Protein AF-A0A7V9DNT9-F1 (afdb_monomer_lite)

pLDDT: mean 82.3, std 12.72, range [33.59, 97.69]

Structure (mmCIF, N/CA/C/O backbone):
data_AF-A0A7V9DNT9-F1
#
_entry.id   AF-A0A7V9DNT9-F1
#
loop_
_atom_site.group_PDB
_atom_site.id
_atom_site.type_symbol
_atom_site.label_atom_id
_atom_site.label_alt_id
_atom_site.label_comp_id
_atom_site.label_asym_id
_atom_site.label_entity_id
_atom_site.label_seq_id
_atom_site.pdbx_PDB_ins_code
_atom_site.Cartn_x
_atom_site.Cartn_y
_atom_site.Cartn_z
_atom_site.occupancy
_atom_site.B_iso_or_equiv
_atom_site.auth_seq_id
_atom_site.auth_comp_id
_atom_site.auth_asym_id
_atom_site.auth_atom_id
_atom_site.pdbx_PDB_model_num
ATOM 1 N N . MET A 1 1 ? 8.480 3.530 -45.972 1.00 33.59 1 MET A N 1
ATOM 2 C CA . MET A 1 1 ? 7.916 2.208 -45.626 1.00 33.59 1 MET A CA 1
ATOM 3 C C . MET A 1 1 ? 8.170 1.970 -44.149 1.00 33.59 1 MET A C 1
ATOM 5 O O . MET A 1 1 ? 9.313 1.744 -43.782 1.00 33.59 1 MET A O 1
ATOM 9 N N . SER A 1 2 ? 7.152 2.124 -43.300 1.00 41.56 2 SER A N 1
ATOM 10 C CA . SER A 1 2 ? 7.252 1.740 -41.888 1.00 41.56 2 SER A CA 1
ATOM 11 C C . SER A 1 2 ? 7.076 0.226 -41.840 1.00 41.56 2 SER A C 1
ATOM 13 O O . SER A 1 2 ? 5.991 -0.274 -42.125 1.00 41.56 2 SER A O 1
ATOM 15 N N . ALA A 1 3 ? 8.168 -0.504 -41.621 1.00 45.34 3 ALA A N 1
ATOM 16 C CA . ALA A 1 3 ? 8.095 -1.937 -41.400 1.00 45.34 3 ALA A CA 1
ATOM 17 C C . ALA A 1 3 ? 7.430 -2.146 -40.038 1.00 45.34 3 ALA A C 1
ATOM 19 O O . ALA A 1 3 ? 7.999 -1.797 -39.004 1.00 45.34 3 ALA A O 1
ATOM 20 N N . THR A 1 4 ? 6.203 -2.657 -40.041 1.00 50.69 4 THR A N 1
ATOM 21 C CA . THR A 1 4 ? 5.556 -3.147 -38.828 1.00 50.69 4 THR A CA 1
ATOM 22 C C . THR A 1 4 ? 6.352 -4.372 -38.391 1.00 50.69 4 THR A C 1
ATOM 24 O O . THR A 1 4 ? 6.215 -5.442 -38.976 1.00 50.69 4 THR A O 1
ATOM 27 N N . LEU A 1 5 ? 7.282 -4.188 -37.452 1.00 55.72 5 LEU A N 1
ATOM 28 C CA . LEU A 1 5 ? 7.975 -5.296 -36.801 1.00 55.72 5 LEU A CA 1
ATOM 29 C C . LEU A 1 5 ? 6.905 -6.184 -36.166 1.00 55.72 5 LEU A C 1
ATOM 31 O O . LEU A 1 5 ? 6.130 -5.711 -35.333 1.00 55.72 5 LEU A O 1
ATOM 35 N N . ASP A 1 6 ? 6.845 -7.439 -36.604 1.00 59.66 6 ASP A N 1
ATOM 36 C CA . ASP A 1 6 ? 5.925 -8.444 -36.081 1.00 59.66 6 ASP A CA 1
ATOM 37 C C . ASP A 1 6 ? 6.441 -8.861 -34.698 1.00 59.66 6 ASP A C 1
ATOM 39 O O . ASP A 1 6 ? 7.239 -9.784 -34.530 1.00 59.66 6 ASP A O 1
ATOM 43 N N . LEU A 1 7 ? 6.115 -8.034 -33.707 1.00 61.03 7 LEU A N 1
ATOM 44 C CA . LEU A 1 7 ? 6.568 -8.203 -32.338 1.00 61.03 7 LEU A CA 1
ATOM 45 C C . LEU A 1 7 ? 5.920 -9.458 -31.738 1.00 61.03 7 LEU A C 1
ATOM 47 O O . LEU A 1 7 ? 4.731 -9.704 -31.968 1.00 61.03 7 LEU A O 1
ATOM 51 N N . PRO A 1 8 ? 6.641 -10.213 -30.888 1.00 77.62 8 PRO A N 1
ATOM 52 C CA . PRO A 1 8 ? 6.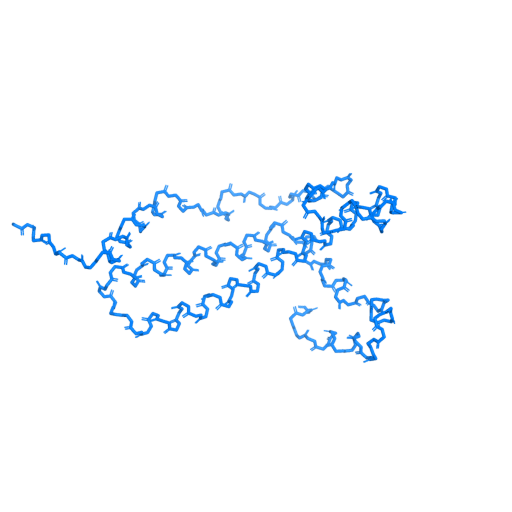016 -11.215 -30.036 1.00 77.62 8 PRO A CA 1
ATOM 53 C C . PRO A 1 8 ? 4.798 -10.622 -29.317 1.00 77.62 8 PRO A C 1
ATOM 55 O O . PRO A 1 8 ? 4.798 -9.451 -28.930 1.00 77.62 8 PRO A O 1
ATOM 58 N N . ARG A 1 9 ? 3.751 -11.430 -29.115 1.00 80.69 9 ARG A N 1
ATOM 59 C CA . ARG A 1 9 ? 2.467 -10.985 -28.537 1.00 80.69 9 ARG A CA 1
ATOM 60 C C . ARG A 1 9 ? 2.636 -10.174 -27.243 1.00 80.69 9 ARG A C 1
ATOM 62 O O . ARG A 1 9 ? 1.880 -9.232 -27.014 1.00 80.69 9 ARG A O 1
ATOM 69 N N . THR A 1 10 ? 3.622 -10.525 -26.422 1.00 81.50 10 THR A N 1
ATOM 70 C CA . THR A 1 10 ? 3.992 -9.814 -25.192 1.00 81.50 10 THR A CA 1
ATOM 71 C C . THR A 1 10 ? 4.536 -8.413 -25.471 1.00 81.50 10 THR A C 1
ATOM 73 O O . THR A 1 10 ? 4.004 -7.451 -24.933 1.00 81.50 10 THR A O 1
ATOM 76 N N . ALA A 1 11 ? 5.488 -8.257 -26.390 1.00 81.25 11 ALA A N 1
ATOM 77 C CA . ALA A 1 11 ? 6.037 -6.955 -26.774 1.00 81.25 11 ALA A CA 1
ATOM 78 C C . ALA A 1 11 ? 4.995 -6.037 -27.452 1.00 81.25 11 ALA A C 1
ATOM 80 O O . ALA A 1 11 ? 4.948 -4.828 -27.190 1.00 81.25 11 ALA A O 1
ATOM 81 N N . ALA A 1 12 ? 4.097 -6.597 -28.270 1.00 83.50 12 ALA A N 1
ATOM 82 C CA . ALA A 1 12 ? 2.970 -5.844 -28.828 1.00 83.50 12 ALA A CA 1
ATOM 83 C C . ALA A 1 12 ? 2.021 -5.345 -27.723 1.00 83.50 12 ALA A C 1
ATOM 85 O O . ALA A 1 12 ? 1.583 -4.191 -27.747 1.00 83.50 12 ALA A O 1
ATOM 86 N N . ARG A 1 13 ? 1.742 -6.189 -26.719 1.00 89.19 13 ARG A N 1
ATOM 87 C CA . ARG A 1 13 ? 0.933 -5.822 -25.552 1.00 89.19 13 ARG A CA 1
ATOM 88 C C . ARG A 1 13 ? 1.619 -4.756 -24.694 1.00 89.19 13 ARG A C 1
ATOM 90 O O . ARG A 1 13 ? 0.969 -3.772 -24.365 1.00 89.19 13 ARG A O 1
ATOM 97 N N . SER A 1 14 ? 2.913 -4.883 -24.409 1.00 90.00 14 SER A N 1
ATOM 98 C CA . SER A 1 14 ? 3.684 -3.877 -23.664 1.00 90.00 14 SER A CA 1
ATOM 99 C C . SER A 1 14 ? 3.672 -2.516 -24.351 1.00 90.00 14 SER A C 1
ATOM 101 O O . SER A 1 14 ? 3.466 -1.499 -23.700 1.00 90.00 14 SER A O 1
ATOM 103 N N . THR A 1 15 ? 3.769 -2.481 -25.683 1.00 86.44 15 THR A N 1
ATOM 104 C CA . THR A 1 15 ? 3.622 -1.228 -26.446 1.00 86.44 15 THR A CA 1
ATOM 105 C C . THR A 1 15 ? 2.254 -0.569 -26.230 1.00 86.44 15 THR A C 1
ATOM 107 O O . THR A 1 15 ? 2.157 0.656 -26.150 1.00 86.44 15 THR A O 1
ATOM 110 N N . GLN A 1 16 ? 1.179 -1.361 -26.157 1.00 89.12 16 GLN A N 1
ATOM 111 C CA . GLN A 1 16 ? -0.167 -0.844 -25.886 1.00 89.12 16 GLN A CA 1
ATOM 112 C C . GLN A 1 16 ? -0.300 -0.334 -24.451 1.00 89.12 16 GLN A C 1
ATOM 114 O O . GLN A 1 16 ? -0.928 0.702 -24.249 1.00 89.12 16 GLN A O 1
ATOM 119 N N . LEU A 1 17 ? 0.290 -1.046 -23.489 1.00 89.62 17 LEU A N 1
ATOM 120 C CA . LEU A 1 17 ? 0.232 -0.692 -22.075 1.00 89.62 17 LEU A CA 1
ATOM 121 C C . LEU A 1 17 ? 1.023 0.584 -21.780 1.00 89.62 17 LEU A C 1
ATOM 123 O O . LEU A 1 17 ? 0.466 1.474 -21.161 1.00 89.62 17 LEU A O 1
ATOM 127 N N . VAL A 1 18 ? 2.217 0.770 -22.354 1.00 89.88 18 VAL A N 1
ATOM 128 C CA . VAL A 1 18 ? 2.959 2.045 -22.247 1.00 89.88 18 VAL A CA 1
ATOM 129 C C . VAL A 1 18 ? 2.110 3.225 -22.723 1.00 89.88 18 VAL A C 1
ATOM 131 O O . VAL A 1 18 ? 1.996 4.229 -22.031 1.00 89.88 18 VAL A O 1
ATOM 134 N N . LYS A 1 19 ? 1.450 3.092 -23.881 1.00 87.69 19 LYS A N 1
ATOM 135 C CA . LYS A 1 19 ? 0.543 4.134 -24.391 1.00 87.69 19 LYS A CA 1
ATOM 136 C C . LYS A 1 19 ? -0.693 4.335 -23.517 1.00 87.69 19 LYS A C 1
ATOM 138 O O . LYS A 1 19 ? -1.376 5.344 -23.674 1.00 87.69 19 LYS A O 1
ATOM 143 N N . ALA A 1 20 ? -1.099 3.331 -22.746 1.00 87.06 20 ALA A N 1
ATOM 144 C CA . ALA A 1 20 ? -2.204 3.457 -21.807 1.00 87.06 20 ALA A CA 1
ATOM 145 C C . ALA A 1 20 ? -1.733 4.225 -20.569 1.00 87.06 20 ALA A C 1
ATOM 147 O O . ALA A 1 20 ? -2.328 5.256 -20.283 1.00 87.06 20 ALA A O 1
ATOM 148 N N . SER A 1 21 ? -0.614 3.819 -19.960 1.00 84.06 21 SER A N 1
ATOM 149 C CA . SER A 1 21 ? -0.004 4.503 -18.816 1.00 84.06 21 SER A CA 1
ATOM 150 C C . SER A 1 21 ? 0.287 5.974 -19.123 1.00 84.06 21 SER A C 1
ATOM 152 O O . SER A 1 21 ? -0.148 6.842 -18.389 1.00 84.06 21 SER A O 1
ATOM 154 N N . GLU A 1 22 ? 0.851 6.312 -20.290 1.00 84.81 22 GLU A N 1
ATOM 155 C CA . GLU A 1 22 ? 1.070 7.721 -20.689 1.00 84.81 22 GLU A CA 1
ATOM 156 C C . GLU A 1 22 ? -0.206 8.592 -20.695 1.00 84.81 22 GLU A C 1
ATOM 158 O O . GLU A 1 22 ? -0.111 9.815 -20.645 1.00 84.81 22 GLU A O 1
ATOM 163 N N . ARG A 1 23 ? -1.399 7.990 -20.798 1.00 82.94 23 ARG A N 1
ATOM 164 C CA . ARG A 1 23 ? -2.687 8.703 -20.781 1.00 82.94 23 ARG A CA 1
ATOM 165 C C . ARG A 1 23 ? -3.361 8.722 -19.411 1.00 82.94 23 ARG A C 1
ATOM 167 O O . ARG A 1 23 ? -4.307 9.487 -19.251 1.00 82.94 23 ARG A O 1
ATOM 174 N N . SER A 1 24 ? -2.954 7.851 -18.492 1.00 77.62 24 SER A N 1
ATOM 175 C CA . SER A 1 24 ? -3.661 7.594 -17.232 1.00 77.62 24 SER A CA 1
ATOM 176 C C . SER A 1 24 ? -2.759 7.557 -16.001 1.00 77.62 24 SER A C 1
ATOM 178 O O . SER A 1 24 ? -3.256 7.290 -14.913 1.00 77.62 24 SER A O 1
ATOM 180 N N . THR A 1 25 ? -1.451 7.761 -16.149 1.00 77.12 25 THR A N 1
ATOM 181 C CA . THR A 1 25 ? -0.548 7.952 -15.016 1.00 77.12 25 THR A CA 1
ATOM 182 C C . THR A 1 25 ? -0.862 9.312 -14.412 1.00 77.12 25 THR A C 1
ATOM 184 O O . THR A 1 25 ? -0.710 10.339 -15.072 1.00 77.12 25 THR A O 1
ATOM 187 N N . HIS A 1 26 ? -1.305 9.278 -13.164 1.00 79.56 26 HIS A N 1
ATOM 188 C CA . HIS A 1 26 ? -1.547 10.446 -12.337 1.00 79.56 26 HIS A CA 1
ATOM 189 C C . HIS A 1 26 ? -0.382 10.617 -11.372 1.00 79.56 26 HIS A C 1
ATOM 191 O O . HIS A 1 26 ? 0.166 9.621 -10.887 1.00 79.56 26 HIS A O 1
ATOM 197 N N . ASP A 1 27 ? 0.010 11.863 -11.123 1.00 81.62 27 ASP A N 1
ATOM 198 C CA . ASP A 1 27 ? 1.006 12.163 -10.104 1.00 81.62 27 ASP A CA 1
ATOM 199 C C . ASP A 1 27 ? 0.289 12.590 -8.814 1.00 81.62 27 ASP A C 1
ATOM 201 O O . ASP A 1 27 ? -0.180 13.727 -8.706 1.00 81.62 27 ASP A O 1
ATOM 205 N N . PRO A 1 28 ? 0.187 11.697 -7.816 1.00 79.12 28 PRO A N 1
ATOM 206 C CA . PRO A 1 28 ? -0.526 11.993 -6.583 1.00 79.12 28 PRO A CA 1
ATOM 207 C C . PRO A 1 28 ? 0.119 13.135 -5.792 1.00 79.12 28 PRO A C 1
ATOM 209 O O . PRO A 1 28 ? -0.556 13.723 -4.958 1.00 79.12 28 PRO A O 1
ATOM 212 N N . PHE A 1 29 ? 1.384 13.486 -6.036 1.00 78.62 29 PHE A N 1
ATOM 213 C CA . PHE A 1 29 ? 2.044 14.598 -5.347 1.00 78.62 29 PHE A CA 1
ATOM 214 C C . PHE A 1 29 ? 1.757 15.962 -5.965 1.00 78.62 29 PHE A C 1
ATOM 216 O O . PHE A 1 29 ? 1.930 16.979 -5.299 1.00 78.62 29 PHE A O 1
ATOM 223 N N . GLU A 1 30 ? 1.361 15.996 -7.236 1.00 83.69 30 GLU A N 1
ATOM 224 C CA . GLU A 1 30 ? 0.933 17.229 -7.900 1.00 83.69 30 GLU A CA 1
ATOM 225 C C . GLU A 1 30 ? -0.586 17.413 -7.805 1.00 83.69 30 GLU A C 1
ATOM 227 O O . GLU A 1 30 ? -1.075 18.540 -7.730 1.00 83.69 30 GLU A O 1
ATOM 232 N N . GLU A 1 31 ? -1.337 16.310 -7.827 1.00 85.00 31 GLU A N 1
ATOM 233 C CA . GLU A 1 31 ? -2.795 16.327 -7.973 1.00 85.00 31 GLU A CA 1
ATOM 234 C C . GLU A 1 31 ? -3.558 16.344 -6.642 1.00 85.00 31 GLU A C 1
ATOM 236 O O . GLU A 1 31 ? -4.730 16.730 -6.622 1.00 85.00 31 GLU A O 1
ATOM 241 N N . ILE A 1 32 ? -2.925 15.936 -5.538 1.00 81.56 32 ILE A N 1
ATOM 242 C CA . ILE A 1 32 ? -3.553 15.863 -4.216 1.00 81.56 32 ILE A CA 1
ATOM 243 C C . ILE A 1 32 ? -2.815 16.794 -3.254 1.00 81.56 32 ILE A C 1
ATOM 245 O O . ILE A 1 32 ? -1.598 16.720 -3.099 1.00 81.56 32 ILE A O 1
ATOM 249 N N . ASP A 1 33 ? -3.577 17.660 -2.587 1.00 82.56 33 ASP A N 1
ATOM 250 C CA . ASP A 1 33 ? -3.080 18.459 -1.471 1.00 82.56 33 ASP A CA 1
ATOM 251 C C . ASP A 1 33 ? -3.060 17.594 -0.208 1.00 82.56 33 ASP A C 1
ATOM 253 O O . ASP A 1 33 ? -4.091 17.378 0.434 1.00 82.56 33 ASP A O 1
ATOM 257 N N . TRP A 1 34 ? -1.891 17.032 0.092 1.00 76.62 34 TRP A N 1
ATOM 258 C CA . TRP A 1 34 ? -1.677 16.191 1.269 1.00 76.62 34 TRP A CA 1
ATOM 259 C C . TRP A 1 34 ? -1.544 17.005 2.561 1.00 76.62 34 TRP A C 1
ATOM 261 O O . TRP A 1 34 ? -1.747 16.466 3.654 1.00 76.62 34 TRP A O 1
ATOM 271 N N . ASP A 1 35 ? -1.225 18.299 2.462 1.00 73.12 35 ASP A N 1
ATOM 272 C CA . ASP A 1 35 ? -0.971 19.138 3.624 1.00 73.12 35 ASP A CA 1
ATOM 273 C C . ASP A 1 35 ? -2.278 19.433 4.373 1.00 73.12 35 ASP A C 1
ATOM 275 O O . ASP A 1 35 ? -3.188 20.110 3.900 1.00 73.12 35 ASP A O 1
ATOM 279 N N . GLY A 1 36 ? -2.361 18.948 5.612 1.00 67.12 36 GLY A N 1
ATOM 280 C CA . GLY A 1 36 ? -3.473 19.270 6.503 1.00 67.12 36 GLY A CA 1
ATOM 281 C C . GLY A 1 36 ? -4.769 18.505 6.233 1.00 67.12 36 GLY A C 1
ATOM 282 O O . GLY A 1 36 ? -5.798 18.919 6.767 1.00 67.12 36 GLY A O 1
ATOM 283 N N . LEU A 1 37 ? -4.740 17.394 5.482 1.00 72.69 37 LEU A N 1
ATOM 284 C CA . LEU A 1 37 ? -5.866 16.454 5.417 1.00 72.69 37 LEU A CA 1
ATOM 285 C C . LEU A 1 37 ? -6.139 15.881 6.823 1.00 72.69 37 LEU A C 1
ATOM 287 O O . LEU A 1 37 ? -5.312 15.130 7.350 1.00 72.69 37 LEU A O 1
ATOM 291 N N . PRO A 1 38 ? -7.263 16.239 7.475 1.00 71.69 38 PRO A N 1
ATOM 292 C CA . PRO A 1 38 ? -7.543 15.764 8.819 1.00 71.69 38 PRO A CA 1
ATOM 293 C C . PRO A 1 38 ? -7.951 14.291 8.768 1.00 71.69 38 PRO A C 1
ATOM 295 O O . PRO A 1 38 ? -8.819 13.902 7.987 1.00 71.69 38 PRO A O 1
ATOM 298 N N . VAL A 1 39 ? -7.353 13.479 9.635 1.00 73.81 39 VAL A N 1
ATOM 299 C CA . VAL A 1 39 ? -7.828 12.116 9.881 1.00 73.81 39 VAL A CA 1
ATOM 300 C C . VAL A 1 39 ? -9.015 12.196 10.840 1.00 73.81 39 VAL A C 1
ATOM 302 O O . VAL A 1 39 ? -8.887 12.729 11.943 1.00 73.81 39 VAL A O 1
ATOM 305 N N . ASP A 1 40 ? -10.177 11.713 10.400 1.00 81.00 40 ASP A N 1
ATOM 306 C CA . ASP A 1 40 ? -11.387 11.651 11.220 1.00 81.00 40 ASP A CA 1
ATOM 307 C C . ASP A 1 40 ? -11.427 10.352 12.032 1.00 81.00 40 ASP A C 1
ATOM 309 O O . ASP A 1 40 ? -11.913 9.324 11.568 1.00 81.00 40 ASP A O 1
ATOM 313 N N . ASP A 1 41 ? -10.951 10.428 13.274 1.00 79.06 41 ASP A N 1
ATOM 314 C CA . ASP A 1 41 ? -10.948 9.308 14.225 1.00 79.06 41 ASP A CA 1
ATOM 315 C C . ASP A 1 41 ? -12.333 8.981 14.809 1.00 79.06 41 ASP A C 1
ATOM 317 O O . ASP A 1 41 ? -12.456 8.132 15.693 1.00 79.06 41 ASP A O 1
ATOM 321 N N . SER A 1 42 ? -13.390 9.662 14.357 1.00 87.19 42 SER A N 1
ATOM 322 C CA . SER A 1 42 ? -14.768 9.333 14.730 1.00 87.19 42 SER A CA 1
ATOM 323 C C . SER A 1 42 ? -15.459 8.397 13.736 1.00 87.19 42 SER A C 1
ATOM 325 O O . SER A 1 42 ? -16.579 7.955 13.997 1.00 87.19 42 SER A O 1
ATOM 327 N N . ALA A 1 43 ? -14.799 8.067 12.622 1.00 90.44 43 ALA A N 1
ATOM 328 C CA . ALA A 1 43 ? -15.341 7.238 11.555 1.00 90.44 43 ALA A CA 1
ATOM 329 C C . ALA A 1 43 ? -14.490 5.987 11.302 1.00 90.44 43 ALA A C 1
ATOM 331 O O . ALA A 1 43 ? -13.303 5.925 11.604 1.00 90.44 43 ALA A O 1
ATOM 332 N N . PHE A 1 44 ? -15.105 4.968 10.703 1.00 92.50 44 PHE A N 1
ATOM 333 C CA . PHE A 1 44 ? -14.387 3.781 10.250 1.00 92.50 44 PHE A CA 1
ATOM 334 C C . PHE A 1 44 ? -13.402 4.115 9.119 1.00 92.50 44 PHE A C 1
ATOM 336 O O . PHE A 1 44 ? -13.776 4.750 8.134 1.00 92.50 44 PHE A O 1
ATOM 343 N N . HIS A 1 45 ? -12.164 3.625 9.230 1.00 88.00 45 HIS A N 1
ATOM 344 C CA . HIS A 1 45 ? -11.093 3.876 8.249 1.00 88.00 45 HIS A CA 1
ATOM 345 C C . HIS A 1 45 ? -11.135 2.913 7.050 1.00 88.00 45 HIS A C 1
ATOM 347 O O . HIS A 1 45 ? -10.571 3.196 5.994 1.00 88.00 45 HIS A O 1
ATOM 353 N N . LEU A 1 46 ? -11.860 1.805 7.197 1.00 90.62 46 LEU A N 1
ATOM 354 C CA . LEU A 1 46 ? -12.279 0.899 6.133 1.00 90.62 46 LEU A CA 1
ATOM 355 C C . LEU A 1 46 ? -13.738 0.500 6.376 1.00 90.62 46 LEU A C 1
ATOM 357 O O . LEU A 1 46 ? -14.155 0.436 7.535 1.00 90.62 46 LEU A O 1
ATOM 361 N N . PRO A 1 47 ? -14.514 0.188 5.320 1.00 95.19 47 PRO A N 1
ATOM 362 C CA . PRO A 1 47 ? -15.830 -0.421 5.478 1.00 95.19 47 PRO A CA 1
ATOM 363 C C . PRO A 1 47 ? -15.762 -1.608 6.452 1.00 95.19 47 PRO A C 1
ATOM 365 O O . PRO A 1 47 ? -14.904 -2.475 6.254 1.00 95.19 47 PRO A O 1
ATOM 368 N N . PRO A 1 48 ? -16.627 -1.674 7.482 1.00 96.00 48 PRO A N 1
ATOM 369 C CA . PRO A 1 48 ? -16.567 -2.722 8.496 1.00 96.00 48 PRO A CA 1
ATOM 370 C C . PRO A 1 48 ? -16.530 -4.134 7.915 1.00 96.00 48 PRO A C 1
ATOM 372 O O . PRO A 1 48 ? -15.776 -4.969 8.390 1.00 96.00 48 PRO A O 1
ATOM 375 N N . GLU A 1 49 ? -17.265 -4.388 6.834 1.00 96.69 49 GLU A N 1
ATOM 376 C CA . GLU A 1 49 ? -17.344 -5.693 6.171 1.00 96.69 49 GLU A CA 1
ATOM 377 C C . GLU A 1 49 ? -16.018 -6.149 5.533 1.00 96.69 49 GLU A C 1
ATOM 379 O O . GLU A 1 49 ? -15.895 -7.310 5.145 1.00 96.69 49 GLU A O 1
ATOM 384 N N . LEU A 1 50 ? -15.039 -5.247 5.394 1.00 95.38 50 LEU A N 1
ATOM 385 C CA . LEU A 1 50 ? -13.691 -5.545 4.901 1.00 95.38 50 LEU A CA 1
ATOM 386 C C . LEU A 1 50 ? -12.683 -5.792 6.029 1.00 95.38 50 LEU A C 1
ATOM 388 O O . LEU A 1 50 ? -11.542 -6.152 5.744 1.00 95.38 50 LEU A O 1
ATOM 392 N N . LEU A 1 51 ? -13.085 -5.597 7.285 1.00 95.19 51 LEU A N 1
ATOM 393 C CA . LEU A 1 51 ? -12.237 -5.814 8.449 1.00 95.19 51 LEU A CA 1
ATOM 394 C C . LEU A 1 51 ? -12.259 -7.288 8.865 1.00 95.19 51 LEU A C 1
ATOM 396 O O . LEU A 1 51 ? -13.321 -7.907 8.944 1.00 95.19 51 LEU A O 1
ATOM 400 N N . SER A 1 52 ? -11.098 -7.856 9.192 1.00 95.19 52 SER A N 1
ATOM 401 C CA . SER A 1 52 ? -10.948 -9.301 9.428 1.00 95.19 52 SER A CA 1
ATOM 402 C C . SER A 1 52 ? -11.780 -9.826 10.598 1.00 95.19 52 SER A C 1
ATOM 404 O O . SER A 1 52 ? -12.227 -10.973 10.569 1.00 95.19 52 SER A O 1
ATOM 406 N N . LEU A 1 53 ? -11.982 -9.015 11.642 1.00 96.12 53 LEU A N 1
ATOM 407 C CA . LEU A 1 53 ? -12.769 -9.418 12.810 1.00 96.12 53 LEU A CA 1
ATOM 408 C C . LEU A 1 53 ? -14.277 -9.217 12.633 1.00 96.12 53 LEU A C 1
ATOM 410 O O . LEU A 1 53 ? -15.036 -9.704 13.470 1.00 96.12 53 LEU A O 1
ATOM 414 N N . TYR A 1 54 ? -14.737 -8.547 11.577 1.00 97.12 54 TYR A N 1
ATOM 415 C CA . TYR A 1 54 ? -16.156 -8.260 11.394 1.00 97.12 54 TYR A CA 1
ATOM 416 C C . TYR A 1 54 ? -17.019 -9.529 11.394 1.00 97.12 54 TYR A C 1
ATOM 418 O O . TYR A 1 54 ? -16.710 -10.525 10.741 1.00 97.12 54 TYR A O 1
ATOM 426 N N . GLY A 1 55 ? -18.122 -9.494 12.148 1.00 95.88 55 GLY A N 1
ATOM 427 C CA . GLY A 1 55 ? -19.049 -10.623 12.286 1.00 95.88 55 GLY A CA 1
ATOM 428 C C . GLY A 1 55 ? -18.532 -11.786 13.143 1.00 95.88 55 GLY A C 1
ATOM 429 O O . GLY A 1 55 ? -19.184 -12.829 13.211 1.00 95.88 55 GLY A O 1
ATOM 430 N N . THR A 1 56 ? -17.374 -11.638 13.792 1.00 97.69 56 THR A N 1
ATOM 431 C CA . THR A 1 56 ? -16.885 -12.587 14.801 1.00 97.69 56 THR A CA 1
ATOM 432 C C . THR A 1 56 ? -17.373 -12.205 16.200 1.00 97.69 56 THR A C 1
ATOM 434 O O . THR A 1 56 ? -17.694 -11.048 16.465 1.00 97.69 56 THR A O 1
ATOM 437 N N . THR A 1 57 ? -17.347 -13.152 17.142 1.00 96.50 57 THR A N 1
ATOM 438 C CA . THR A 1 57 ? -17.666 -12.867 18.553 1.00 96.50 57 THR A CA 1
ATOM 439 C C . THR A 1 57 ? -16.778 -11.766 19.139 1.00 96.50 57 THR A C 1
ATOM 441 O O . THR A 1 57 ? -17.279 -10.906 19.851 1.00 96.50 57 THR A O 1
ATOM 444 N N . ALA A 1 58 ? -15.487 -11.740 18.787 1.00 93.88 58 ALA A N 1
ATOM 445 C CA . ALA A 1 58 ? -14.566 -10.704 19.254 1.00 93.88 58 ALA A CA 1
ATOM 446 C C . ALA A 1 58 ? -14.996 -9.299 18.800 1.00 93.88 58 ALA A C 1
ATOM 448 O O . ALA A 1 58 ? -14.878 -8.345 19.558 1.00 93.88 58 ALA A O 1
ATOM 449 N N . TRP A 1 59 ? -15.535 -9.168 17.586 1.00 94.88 59 TRP A N 1
ATOM 450 C CA . TRP A 1 59 ? -16.091 -7.906 17.097 1.00 94.88 59 TRP A CA 1
ATOM 451 C C . TRP A 1 59 ? -17.381 -7.520 17.813 1.00 94.88 59 TRP A C 1
ATOM 453 O O . TRP A 1 59 ? -17.560 -6.356 18.173 1.00 94.88 59 TRP A O 1
ATOM 463 N N . ASP A 1 60 ? -18.274 -8.484 18.041 1.00 96.38 60 ASP A N 1
ATOM 464 C CA . ASP A 1 60 ? -19.547 -8.248 18.727 1.00 96.38 60 ASP A CA 1
ATOM 465 C C . ASP A 1 60 ? -19.348 -7.774 20.176 1.00 96.38 60 ASP A C 1
ATOM 467 O O . ASP A 1 60 ? -20.141 -6.969 20.665 1.00 96.38 60 ASP A O 1
ATOM 471 N N . GLU A 1 61 ? -18.270 -8.217 20.827 1.00 96.75 61 GLU A N 1
ATOM 472 C CA . GLU A 1 61 ? -17.875 -7.810 22.180 1.00 96.75 61 GLU A CA 1
ATOM 473 C C . GLU A 1 61 ? -17.236 -6.412 22.244 1.00 96.75 61 GLU A C 1
ATOM 475 O O . GLU A 1 61 ? -17.301 -5.769 23.292 1.00 96.75 61 GLU A O 1
ATOM 480 N N . MET A 1 62 ? -16.662 -5.915 21.142 1.00 95.94 62 MET A N 1
ATOM 481 C CA . MET A 1 62 ? -16.099 -4.563 21.076 1.00 95.94 62 MET A CA 1
ATOM 482 C C . MET A 1 62 ? -17.193 -3.492 21.082 1.00 95.94 62 MET A C 1
ATOM 484 O O . MET A 1 62 ? -18.208 -3.581 20.385 1.00 95.94 62 MET A O 1
ATOM 488 N N . THR A 1 63 ? -16.934 -2.411 21.804 1.00 97.19 63 THR A N 1
ATOM 489 C CA . THR A 1 63 ? -17.680 -1.159 21.697 1.00 97.19 63 THR A CA 1
ATOM 490 C C . THR A 1 63 ? -17.429 -0.483 20.344 1.00 97.19 63 THR A C 1
ATOM 492 O O . THR A 1 63 ? -16.447 -0.752 19.654 1.00 97.19 63 THR A O 1
ATOM 495 N N . GLU A 1 64 ? -18.312 0.429 19.937 1.00 95.38 64 GLU A N 1
ATOM 496 C CA . GLU A 1 64 ? -18.142 1.180 18.686 1.00 95.38 64 GLU A CA 1
ATOM 497 C C . GLU A 1 64 ? -16.808 1.959 18.611 1.00 95.38 64 GLU A C 1
ATOM 499 O O . GLU A 1 64 ? -16.129 1.828 17.591 1.00 95.38 64 GLU A O 1
ATOM 504 N N . PRO A 1 65 ? -16.345 2.659 19.670 1.00 93.38 65 PRO A N 1
ATOM 505 C CA . PRO A 1 65 ? -15.019 3.281 19.668 1.00 93.38 65 PRO A CA 1
ATOM 506 C C . PRO A 1 65 ? -13.866 2.285 19.486 1.00 93.38 65 PRO A C 1
ATOM 508 O O . PRO A 1 65 ? -12.913 2.578 18.768 1.00 93.38 65 PRO A O 1
ATOM 511 N N . GLU A 1 66 ? -13.948 1.096 20.091 1.00 92.12 66 GLU A N 1
ATOM 512 C CA . GLU A 1 66 ? -12.933 0.045 19.918 1.00 92.12 66 GLU A CA 1
ATOM 513 C C . GLU A 1 66 ? -12.918 -0.493 18.485 1.00 92.12 66 GLU A C 1
ATOM 515 O O . GLU A 1 66 ? -11.846 -0.720 17.930 1.00 92.12 66 GLU A O 1
ATOM 520 N N . ARG A 1 67 ? -14.087 -0.636 17.846 1.00 94.81 67 ARG A N 1
ATOM 521 C CA . ARG A 1 67 ? -14.191 -1.043 16.435 1.00 94.81 67 ARG A CA 1
ATOM 522 C C . ARG A 1 67 ? -13.611 0.009 15.492 1.00 94.81 67 ARG A C 1
ATOM 524 O O . ARG A 1 67 ? -12.938 -0.354 14.529 1.00 94.81 67 ARG A O 1
ATOM 531 N N . ILE A 1 68 ? -13.846 1.293 15.764 1.00 91.56 68 ILE A N 1
ATOM 532 C CA . ILE A 1 68 ? -13.264 2.401 14.993 1.00 91.56 68 ILE A CA 1
ATOM 533 C C . ILE A 1 68 ? -11.736 2.389 15.129 1.00 91.56 68 ILE A C 1
ATOM 535 O O . ILE A 1 68 ? -11.040 2.354 14.112 1.00 91.56 68 ILE A O 1
ATOM 539 N N . ALA A 1 69 ? -11.215 2.297 16.357 1.00 87.81 69 ALA A N 1
ATOM 540 C CA . ALA A 1 69 ? -9.777 2.199 16.611 1.00 87.81 69 ALA A CA 1
ATOM 541 C C . ALA A 1 69 ? -9.149 0.962 15.943 1.00 87.81 69 ALA A C 1
ATOM 543 O O . ALA A 1 69 ? -8.121 1.056 15.273 1.00 87.81 69 ALA A O 1
ATOM 544 N N . TYR A 1 70 ? -9.804 -0.195 16.042 1.00 89.81 70 TYR A N 1
ATOM 545 C CA . TYR A 1 70 ? -9.386 -1.414 15.356 1.00 89.81 70 TYR A CA 1
ATOM 546 C C . TYR A 1 70 ? -9.361 -1.237 13.830 1.00 89.81 70 TYR A C 1
ATOM 548 O O . TYR A 1 70 ? -8.386 -1.627 13.188 1.00 89.81 70 TYR A O 1
ATOM 556 N N . SER A 1 71 ? -10.377 -0.591 13.246 1.00 91.75 71 SER A N 1
ATOM 557 C CA . SER A 1 71 ? -10.416 -0.327 11.803 1.00 91.75 71 SER A CA 1
ATOM 558 C C . SER A 1 71 ? -9.232 0.513 11.343 1.00 91.75 71 SER A C 1
ATOM 560 O O . SER A 1 71 ? -8.649 0.232 10.295 1.00 91.75 71 SER A O 1
ATOM 562 N N . ARG A 1 72 ? -8.828 1.498 12.152 1.00 85.62 72 ARG A N 1
ATOM 563 C CA . ARG A 1 72 ? -7.644 2.313 11.905 1.00 85.62 72 ARG A CA 1
ATOM 564 C C . ARG A 1 72 ? -6.397 1.438 11.888 1.00 85.62 72 ARG A C 1
ATOM 566 O O . ARG A 1 72 ? -5.673 1.440 10.898 1.00 85.62 72 ARG A O 1
ATOM 573 N N . HIS A 1 73 ? -6.191 0.623 12.921 1.00 83.94 73 HIS A N 1
ATOM 574 C CA . HIS A 1 73 ? -5.039 -0.277 13.011 1.00 83.94 73 HIS A CA 1
ATOM 575 C C . HIS A 1 73 ? -4.959 -1.279 11.854 1.00 83.94 73 HIS A C 1
ATOM 577 O O . HIS A 1 73 ? -3.885 -1.473 11.285 1.00 83.94 73 HIS A O 1
ATOM 583 N N . GLU A 1 74 ? -6.077 -1.891 11.470 1.00 87.81 74 GLU A N 1
ATOM 584 C CA . GLU A 1 74 ? -6.098 -2.858 10.373 1.00 87.81 74 GLU A CA 1
ATOM 585 C C . GLU A 1 74 ? -5.848 -2.197 9.011 1.00 87.81 74 GLU A C 1
ATOM 587 O O . GLU A 1 74 ? -5.037 -2.697 8.232 1.00 87.81 74 GLU A O 1
ATOM 592 N N . THR A 1 75 ? -6.464 -1.038 8.751 1.00 87.06 75 THR A N 1
ATOM 593 C CA . THR A 1 75 ? -6.212 -0.240 7.534 1.00 87.06 75 THR A CA 1
ATOM 594 C C . THR A 1 75 ? -4.727 0.055 7.386 1.00 87.06 75 THR A C 1
ATOM 596 O O . THR A 1 75 ? -4.123 -0.095 6.327 1.00 87.06 75 THR A O 1
ATOM 599 N N . VAL A 1 76 ? -4.121 0.446 8.493 1.00 80.81 76 VAL A N 1
ATOM 600 C CA . VAL A 1 76 ? -2.728 0.832 8.571 1.00 80.81 76 VAL A CA 1
ATOM 601 C C . VAL A 1 76 ? -1.784 -0.358 8.387 1.00 80.81 76 VAL A C 1
ATOM 603 O O . VAL A 1 76 ? -0.811 -0.264 7.635 1.00 80.81 76 VAL A O 1
ATOM 606 N N . ALA A 1 77 ? -2.089 -1.498 9.008 1.00 81.25 77 ALA A N 1
ATOM 607 C CA . ALA A 1 77 ? -1.348 -2.736 8.799 1.00 81.25 77 ALA A CA 1
ATOM 608 C C . ALA A 1 77 ? -1.429 -3.204 7.335 1.00 81.25 77 ALA A C 1
ATOM 610 O O . ALA A 1 77 ? -0.415 -3.611 6.762 1.00 81.25 77 ALA A O 1
ATOM 611 N N . LEU A 1 78 ? -2.607 -3.092 6.710 1.00 86.06 78 LEU A N 1
ATOM 612 C CA . LEU A 1 78 ? -2.828 -3.426 5.304 1.00 86.06 78 LEU A CA 1
ATOM 613 C C . LEU A 1 78 ? -1.980 -2.550 4.371 1.00 86.06 78 LEU A C 1
ATOM 615 O O . LEU A 1 78 ? -1.285 -3.073 3.500 1.00 86.06 78 LEU A O 1
ATOM 619 N N . LEU A 1 79 ? -1.992 -1.231 4.576 1.00 84.94 79 LEU A N 1
ATOM 620 C CA . LEU A 1 79 ? -1.187 -0.282 3.802 1.00 84.94 79 LEU A CA 1
ATOM 621 C C . LEU A 1 79 ? 0.320 -0.544 3.959 1.00 84.94 79 LEU A C 1
ATOM 623 O O . LEU A 1 79 ? 1.058 -0.556 2.972 1.00 84.94 79 LEU A O 1
ATOM 627 N N . GLY A 1 80 ? 0.776 -0.825 5.185 1.00 81.25 80 GLY A N 1
ATOM 628 C CA . GLY A 1 80 ? 2.167 -1.197 5.454 1.00 81.25 80 GLY A CA 1
ATOM 629 C C . GLY A 1 80 ? 2.584 -2.494 4.751 1.00 81.25 80 GLY A C 1
ATOM 630 O O . GLY A 1 80 ? 3.669 -2.565 4.168 1.00 81.25 80 GLY A O 1
ATOM 631 N N . ALA A 1 81 ? 1.713 -3.508 4.745 1.00 83.00 81 ALA A N 1
ATOM 632 C CA . ALA A 1 81 ? 1.938 -4.743 3.996 1.00 83.00 81 ALA A CA 1
ATOM 633 C C . ALA A 1 81 ? 1.991 -4.497 2.477 1.00 83.00 81 ALA A C 1
ATOM 635 O O . ALA A 1 81 ? 2.818 -5.107 1.797 1.00 83.00 81 ALA A O 1
ATOM 636 N N . GLY A 1 82 ? 1.169 -3.577 1.959 1.00 85.38 82 GLY A N 1
ATOM 637 C CA . GLY A 1 82 ? 1.197 -3.124 0.564 1.00 85.38 82 GLY A CA 1
ATOM 638 C C . GLY A 1 82 ? 2.553 -2.541 0.163 1.00 85.38 82 GLY A C 1
ATOM 639 O O . GLY A 1 82 ? 3.169 -3.034 -0.778 1.00 85.38 82 GLY A O 1
ATOM 640 N N . ILE A 1 83 ? 3.088 -1.595 0.945 1.00 83.94 83 ILE A N 1
ATOM 641 C CA . ILE A 1 83 ? 4.430 -1.024 0.709 1.00 83.94 83 ILE A CA 1
ATOM 642 C C . ILE A 1 83 ? 5.504 -2.121 0.704 1.00 83.94 83 ILE A C 1
ATOM 644 O O . ILE A 1 83 ? 6.399 -2.139 -0.146 1.00 83.94 83 ILE A O 1
ATOM 648 N N . TRP A 1 84 ? 5.466 -3.044 1.669 1.00 85.38 84 TRP A N 1
ATOM 649 C CA . TRP A 1 84 ? 6.424 -4.152 1.705 1.00 85.38 84 TRP A CA 1
ATOM 650 C C . TRP A 1 84 ? 6.332 -5.022 0.442 1.00 85.38 84 TRP A C 1
ATOM 652 O O . TRP A 1 84 ? 7.359 -5.381 -0.142 1.00 85.38 84 TRP A O 1
ATOM 662 N N . PHE A 1 85 ? 5.110 -5.325 0.002 1.00 86.88 85 PHE A N 1
ATOM 663 C CA . PHE A 1 85 ? 4.843 -6.126 -1.185 1.00 86.88 85 PHE A CA 1
ATOM 664 C C . PHE A 1 85 ? 5.345 -5.450 -2.468 1.00 86.88 85 PHE A C 1
ATOM 666 O O . PHE A 1 85 ? 6.062 -6.084 -3.243 1.00 86.88 85 PHE A O 1
ATOM 673 N N . GLU A 1 86 ? 5.053 -4.164 -2.661 1.00 91.38 86 GLU A N 1
ATOM 674 C CA . GLU A 1 86 ? 5.531 -3.376 -3.804 1.00 91.38 86 GLU A CA 1
ATOM 675 C C . GLU A 1 86 ? 7.063 -3.346 -3.861 1.00 91.38 86 GLU A C 1
ATOM 677 O O . GLU A 1 86 ? 7.662 -3.594 -4.909 1.00 91.38 86 GLU A O 1
ATOM 682 N N . ASN A 1 87 ? 7.727 -3.154 -2.718 1.00 88.81 87 ASN A N 1
ATOM 683 C CA . ASN A 1 87 ? 9.187 -3.211 -2.638 1.00 88.81 87 ASN A CA 1
ATOM 684 C C . ASN A 1 87 ? 9.750 -4.579 -3.049 1.00 88.81 87 ASN A C 1
ATOM 686 O O . ASN A 1 87 ? 10.763 -4.648 -3.753 1.00 88.81 87 ASN A O 1
ATOM 690 N N . ALA A 1 88 ? 9.109 -5.674 -2.637 1.00 90.19 88 ALA A N 1
ATOM 691 C CA . ALA A 1 88 ? 9.511 -7.017 -3.043 1.00 90.19 88 ALA A CA 1
ATOM 692 C C . ALA A 1 88 ? 9.296 -7.247 -4.551 1.00 90.19 88 ALA A C 1
ATOM 694 O O . ALA A 1 88 ? 10.176 -7.795 -5.223 1.00 90.19 88 ALA A O 1
ATOM 695 N N . LEU A 1 89 ? 8.167 -6.787 -5.103 1.00 90.38 89 LEU A N 1
ATOM 696 C CA . LEU A 1 89 ? 7.886 -6.855 -6.537 1.00 90.38 89 LEU A CA 1
ATOM 697 C C . LEU A 1 89 ? 8.903 -6.059 -7.354 1.00 90.38 89 LEU A C 1
ATOM 699 O O . LEU A 1 89 ? 9.481 -6.605 -8.295 1.00 90.38 89 LEU A O 1
ATOM 703 N N . MET A 1 90 ? 9.187 -4.812 -6.972 1.00 94.62 90 MET A N 1
ATOM 704 C CA . MET A 1 90 ? 10.175 -3.974 -7.651 1.00 94.62 90 MET A CA 1
ATOM 705 C C . MET A 1 90 ? 11.554 -4.641 -7.677 1.00 94.62 90 MET A C 1
ATOM 707 O O . MET A 1 90 ? 12.211 -4.639 -8.715 1.00 94.62 90 MET A O 1
ATOM 711 N N . GLN A 1 91 ? 11.985 -5.291 -6.588 1.00 95.25 91 GLN A N 1
ATOM 712 C CA . GLN A 1 91 ? 13.248 -6.043 -6.575 1.00 95.25 91 GLN A CA 1
ATOM 713 C C . GLN A 1 91 ? 13.272 -7.187 -7.599 1.00 95.25 91 GLN A C 1
ATOM 715 O O . GLN A 1 91 ? 14.299 -7.417 -8.243 1.00 95.25 91 GLN A O 1
ATOM 720 N N . ILE A 1 92 ? 12.161 -7.912 -7.754 1.00 95.44 92 ILE A N 1
ATOM 721 C CA . ILE A 1 92 ? 12.035 -8.997 -8.736 1.00 95.44 92 ILE A CA 1
ATOM 722 C C . ILE A 1 92 ? 12.044 -8.428 -10.160 1.00 95.44 92 ILE A C 1
ATOM 724 O O . ILE A 1 92 ? 12.792 -8.918 -11.008 1.00 95.44 92 ILE A O 1
ATOM 728 N N . VAL A 1 93 ? 11.267 -7.372 -10.416 1.00 95.75 93 VAL A N 1
ATOM 729 C CA . VAL A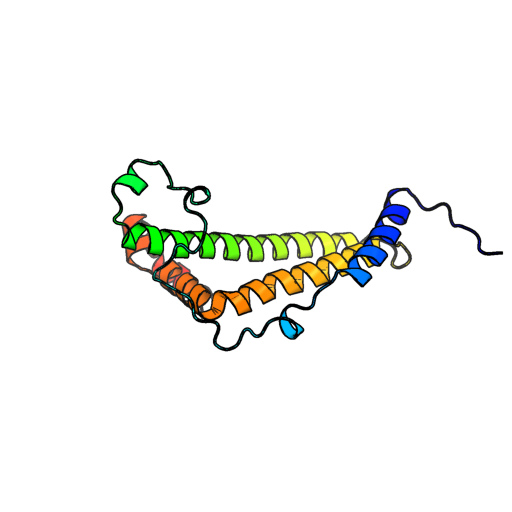 1 93 ? 11.158 -6.734 -11.737 1.00 95.75 93 VAL A CA 1
ATOM 730 C C . VAL A 1 93 ? 12.491 -6.125 -12.170 1.00 95.75 93 VAL A C 1
ATOM 732 O O . VAL A 1 93 ? 12.951 -6.387 -13.280 1.00 95.75 93 VAL A O 1
ATOM 735 N N . LEU A 1 94 ? 13.159 -5.377 -11.288 1.00 96.06 94 LEU A N 1
ATOM 736 C CA . LEU A 1 94 ? 14.470 -4.782 -11.562 1.00 96.06 94 LEU A CA 1
ATOM 737 C C . LEU A 1 94 ? 15.536 -5.842 -11.847 1.00 96.06 94 LEU A C 1
ATOM 739 O O . LEU A 1 94 ? 16.381 -5.644 -12.718 1.00 96.06 94 LEU A O 1
ATOM 743 N N . ARG A 1 95 ? 15.487 -6.988 -11.160 1.00 96.44 95 ARG A N 1
ATOM 744 C CA . ARG A 1 95 ? 16.382 -8.112 -11.454 1.00 96.44 95 ARG A CA 1
ATOM 745 C C . ARG A 1 95 ? 16.093 -8.713 -12.827 1.00 96.44 95 ARG A C 1
ATOM 747 O O . ARG A 1 95 ? 17.034 -8.985 -13.561 1.00 96.44 95 ARG A O 1
ATOM 754 N N . HIS A 1 96 ? 14.819 -8.886 -13.178 1.00 93.88 96 HIS A N 1
ATOM 755 C CA . HIS A 1 96 ? 14.425 -9.426 -14.478 1.00 93.88 96 HIS A CA 1
ATOM 756 C C . HIS A 1 96 ? 14.808 -8.501 -15.641 1.00 93.88 96 HIS A C 1
ATOM 758 O O . HIS A 1 96 ? 15.210 -8.985 -16.696 1.00 93.88 96 HIS A O 1
ATOM 764 N N . LEU A 1 97 ? 14.746 -7.180 -15.444 1.00 94.19 97 LEU A N 1
ATOM 765 C CA . LEU A 1 97 ? 15.124 -6.186 -16.453 1.00 94.19 97 LEU A CA 1
ATOM 766 C C . LEU A 1 97 ? 16.563 -6.353 -16.964 1.00 94.19 97 LEU A C 1
ATOM 768 O O . LEU A 1 97 ? 16.811 -6.076 -18.134 1.00 94.19 97 LEU A O 1
ATOM 772 N N . VAL A 1 98 ? 17.489 -6.858 -16.139 1.00 95.25 98 VAL A N 1
ATOM 773 C CA . VAL A 1 98 ? 18.888 -7.123 -16.537 1.00 95.25 98 VAL A CA 1
ATOM 774 C C . VAL A 1 98 ? 18.985 -8.151 -17.672 1.00 95.25 98 VAL A C 1
ATOM 776 O O . VAL A 1 98 ? 19.911 -8.086 -18.480 1.00 95.25 98 VAL A O 1
ATOM 779 N N . ASP A 1 99 ? 18.016 -9.061 -17.766 1.00 94.88 99 ASP A N 1
ATOM 780 C CA . ASP A 1 99 ? 17.978 -10.116 -18.780 1.00 94.88 99 ASP A CA 1
ATOM 781 C C . ASP A 1 99 ? 17.192 -9.707 -20.042 1.00 94.88 99 ASP A C 1
ATOM 783 O O . ASP A 1 99 ? 17.147 -10.461 -21.018 1.00 94.88 99 ASP A O 1
ATOM 787 N N . ILE A 1 100 ? 16.566 -8.524 -20.052 1.00 91.44 100 ILE A N 1
ATOM 788 C CA . ILE A 1 100 ? 15.748 -8.038 -21.169 1.00 91.44 100 ILE A CA 1
ATOM 789 C C . ILE A 1 100 ? 16.547 -7.006 -21.981 1.00 91.44 100 ILE A C 1
ATOM 791 O O . ILE A 1 100 ? 17.053 -6.034 -21.420 1.00 91.44 100 ILE A O 1
ATOM 795 N N . PRO A 1 101 ? 16.633 -7.134 -23.320 1.00 92.31 101 PRO A N 1
ATOM 796 C CA . PRO A 1 101 ? 17.230 -6.096 -24.152 1.00 92.31 101 PRO A CA 1
ATOM 797 C C . PRO A 1 101 ? 16.534 -4.743 -23.956 1.00 92.31 101 PRO A C 1
ATOM 799 O O . PRO A 1 101 ? 15.313 -4.650 -24.041 1.00 92.31 101 PRO A O 1
ATOM 802 N N . VAL A 1 102 ? 17.305 -3.664 -23.804 1.00 91.12 102 VAL A N 1
ATOM 803 C CA . VAL A 1 102 ? 16.770 -2.292 -23.647 1.00 91.12 102 VAL A CA 1
ATOM 804 C C . VAL A 1 102 ? 15.917 -1.816 -24.833 1.00 91.12 102 VAL A C 1
ATOM 806 O O . VAL A 1 102 ? 15.176 -0.843 -24.723 1.00 91.12 102 VAL A O 1
ATOM 809 N N . THR A 1 103 ? 16.031 -2.482 -25.985 1.00 90.75 103 THR A N 1
ATOM 810 C CA . THR A 1 103 ? 15.230 -2.227 -27.188 1.00 90.75 103 THR A CA 1
ATOM 811 C C . THR A 1 103 ? 13.880 -2.948 -27.185 1.00 90.75 103 THR A C 1
ATOM 813 O O . THR A 1 103 ? 13.049 -2.662 -28.048 1.00 90.75 103 THR A O 1
ATOM 816 N N . ASP A 1 104 ? 13.645 -3.873 -26.251 1.00 88.31 104 ASP A N 1
ATOM 817 C CA . ASP A 1 104 ? 12.378 -4.586 -26.119 1.00 88.31 104 ASP A CA 1
ATOM 818 C C . ASP A 1 104 ? 11.315 -3.674 -25.468 1.00 88.31 104 ASP A C 1
ATOM 820 O O . ASP A 1 104 ? 11.555 -3.106 -24.398 1.00 88.31 104 ASP A O 1
ATOM 824 N N . PRO A 1 105 ? 10.112 -3.534 -26.054 1.00 88.81 105 PRO A N 1
ATOM 825 C CA . PRO A 1 105 ? 9.013 -2.786 -25.444 1.00 88.81 105 PRO A CA 1
ATOM 826 C C . PRO A 1 105 ? 8.639 -3.235 -24.024 1.00 88.81 105 PRO A C 1
ATOM 828 O O . PRO A 1 105 ? 8.163 -2.410 -23.243 1.00 88.81 105 PRO A O 1
ATOM 831 N N . MET A 1 106 ? 8.848 -4.509 -23.673 1.00 90.25 106 MET A N 1
ATOM 832 C CA . MET A 1 1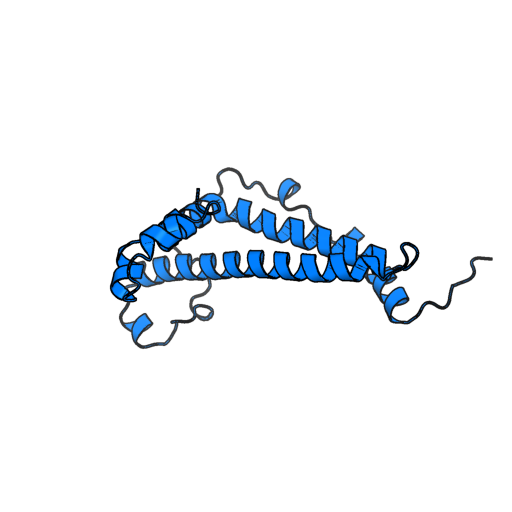06 ? 8.650 -5.006 -22.309 1.00 90.25 106 MET A CA 1
ATOM 833 C C . MET A 1 106 ? 9.569 -4.307 -21.313 1.00 90.25 106 MET A C 1
ATOM 835 O O . MET A 1 106 ? 9.117 -3.958 -20.227 1.00 90.25 106 MET A O 1
ATOM 839 N N . HIS A 1 107 ? 10.825 -4.045 -21.690 1.00 92.88 107 HIS A N 1
ATOM 840 C CA . HIS A 1 107 ? 11.775 -3.351 -20.824 1.00 92.88 107 HIS A CA 1
ATOM 841 C C . HIS A 1 107 ? 11.245 -1.964 -20.445 1.00 92.88 107 HIS A C 1
ATOM 843 O O . HIS A 1 107 ? 11.257 -1.573 -19.280 1.00 92.88 107 HIS A O 1
ATOM 849 N N . ARG A 1 108 ? 10.733 -1.215 -21.429 1.00 91.44 108 ARG A N 1
ATOM 850 C CA . ARG A 1 108 ? 10.136 0.103 -21.181 1.00 91.44 108 ARG A CA 1
ATOM 851 C C . ARG A 1 108 ? 8.883 0.003 -20.315 1.00 91.44 108 ARG A C 1
ATOM 853 O O . ARG A 1 108 ? 8.718 0.817 -19.418 1.00 91.44 108 ARG A O 1
ATOM 860 N N . TYR A 1 109 ? 8.016 -0.967 -20.589 1.00 92.56 109 TYR A N 1
ATOM 861 C CA . TYR A 1 109 ? 6.785 -1.146 -19.827 1.00 92.56 109 TYR A CA 1
ATOM 862 C C . TYR A 1 109 ? 7.055 -1.471 -18.354 1.00 92.56 109 TYR A C 1
ATOM 864 O O . TYR A 1 109 ? 6.515 -0.811 -17.481 1.00 92.56 109 TYR A O 1
ATOM 872 N N . LEU A 1 110 ? 7.954 -2.411 -18.066 1.00 93.88 110 LEU A N 1
ATOM 873 C CA . LEU A 1 110 ? 8.292 -2.776 -16.689 1.00 93.88 110 LEU A CA 1
ATOM 874 C C . LEU A 1 110 ? 8.911 -1.614 -15.896 1.00 93.88 110 LEU A C 1
ATOM 876 O O . LEU A 1 110 ? 8.697 -1.523 -14.694 1.00 93.88 110 LEU A O 1
ATOM 880 N N . LEU A 1 111 ? 9.639 -0.701 -16.550 1.00 94.06 111 LEU A N 1
ATOM 881 C CA . LEU A 1 111 ? 10.112 0.527 -15.901 1.00 94.06 111 LEU A CA 1
ATOM 882 C C . LEU A 1 111 ? 8.979 1.506 -15.569 1.00 94.06 111 LEU 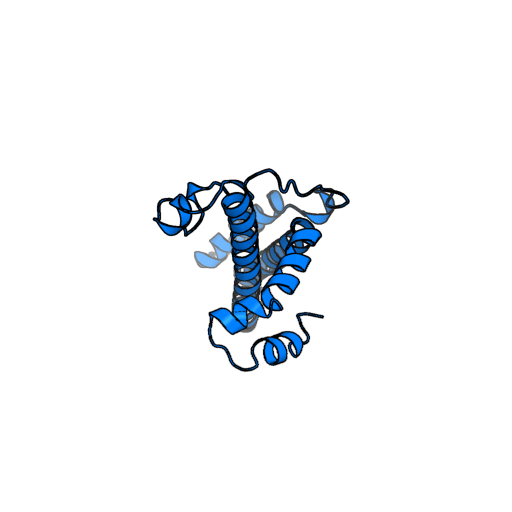A C 1
ATOM 884 O O . LEU A 1 111 ? 9.079 2.210 -14.569 1.00 94.06 111 L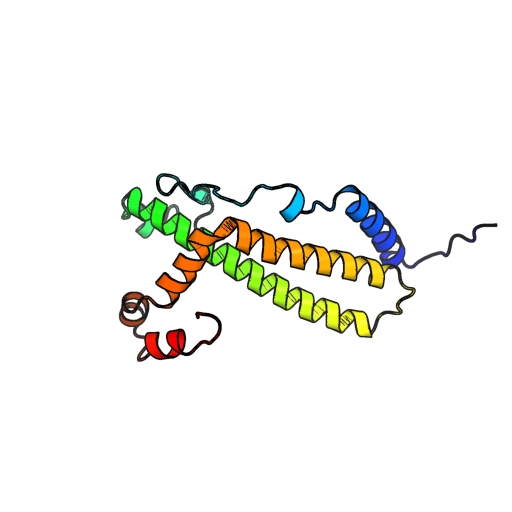EU A O 1
ATOM 888 N N . VAL A 1 112 ? 7.927 1.563 -16.394 1.00 92.31 112 VAL A N 1
ATOM 889 C CA . VAL A 1 112 ? 6.722 2.348 -16.080 1.00 92.31 112 VAL A CA 1
ATOM 890 C C . VAL A 1 112 ? 6.050 1.780 -14.836 1.00 92.31 112 VAL A C 1
ATOM 892 O O . VAL A 1 112 ? 5.779 2.538 -13.916 1.00 92.31 112 VAL A O 1
ATOM 895 N N . GLU A 1 113 ? 5.885 0.459 -14.761 1.00 92.38 113 GLU A N 1
ATOM 896 C CA . GLU A 1 113 ? 5.296 -0.192 -13.585 1.00 92.38 113 GLU A CA 1
ATOM 897 C C . GLU A 1 113 ? 6.138 0.056 -12.324 1.00 92.38 113 GLU A C 1
ATOM 899 O O . GLU A 1 113 ? 5.596 0.453 -11.304 1.00 92.38 113 GLU A O 1
ATOM 904 N N . VAL A 1 114 ? 7.474 -0.064 -12.390 1.00 94.19 114 VAL A N 1
ATOM 905 C CA . VAL A 1 114 ? 8.349 0.282 -11.247 1.00 94.19 114 VAL A CA 1
ATOM 906 C C . VAL A 1 114 ? 8.157 1.739 -10.812 1.00 94.19 114 VAL A C 1
ATOM 908 O O . VAL A 1 114 ? 8.135 2.022 -9.617 1.00 94.19 114 VAL A O 1
ATOM 911 N N . ALA A 1 115 ? 8.013 2.670 -11.758 1.00 90.88 115 ALA A N 1
ATOM 912 C CA . ALA A 1 115 ? 7.751 4.064 -11.423 1.00 90.88 115 ALA A CA 1
ATOM 913 C C . ALA A 1 115 ? 6.373 4.247 -10.763 1.00 90.88 115 ALA A C 1
ATOM 915 O O . ALA A 1 115 ? 6.243 5.055 -9.843 1.00 90.88 115 ALA A O 1
ATOM 916 N N . ASP A 1 116 ? 5.349 3.526 -11.217 1.00 89.19 116 ASP A N 1
ATOM 917 C CA . ASP A 1 116 ? 4.004 3.583 -10.638 1.00 89.19 116 ASP A CA 1
ATOM 918 C C . ASP A 1 116 ? 3.995 3.002 -9.213 1.00 89.19 116 ASP A C 1
ATOM 920 O O . ASP A 1 116 ? 3.495 3.666 -8.307 1.00 89.19 116 ASP A O 1
ATOM 924 N N . GLU A 1 117 ? 4.684 1.886 -8.955 1.00 90.50 117 GLU A N 1
ATOM 925 C CA . GLU A 1 117 ? 4.813 1.341 -7.592 1.00 90.50 117 GLU A CA 1
ATOM 926 C C . GLU A 1 117 ? 5.600 2.269 -6.647 1.00 90.50 117 GLU A C 1
ATOM 928 O O . GLU A 1 117 ? 5.269 2.402 -5.470 1.00 90.50 117 GLU A O 1
ATOM 933 N N . CYS A 1 118 ? 6.597 3.012 -7.147 1.00 90.25 118 CYS A N 1
ATOM 934 C CA . CYS A 1 118 ? 7.231 4.070 -6.353 1.00 90.25 118 CYS A CA 1
ATOM 935 C C . CYS A 1 118 ? 6.235 5.171 -5.948 1.00 90.25 118 CYS A C 1
ATOM 937 O O . CYS A 1 118 ? 6.303 5.683 -4.823 1.00 90.25 118 CYS A O 1
ATOM 939 N N . ARG A 1 119 ? 5.313 5.544 -6.846 1.00 87.12 119 ARG A N 1
ATOM 940 C CA . ARG A 1 119 ? 4.267 6.531 -6.545 1.00 87.12 119 ARG A CA 1
ATOM 941 C C . ARG A 1 119 ? 3.256 5.973 -5.555 1.00 87.12 119 ARG A C 1
ATOM 943 O O . ARG A 1 119 ? 2.913 6.697 -4.626 1.00 87.12 119 ARG A O 1
ATOM 950 N N . HIS A 1 120 ? 2.835 4.715 -5.685 1.00 85.44 120 HIS A N 1
ATOM 951 C CA . HIS A 1 120 ? 1.933 4.068 -4.725 1.00 85.44 120 HIS A CA 1
ATOM 952 C C . HIS A 1 120 ? 2.526 4.068 -3.313 1.00 85.44 120 HIS A C 1
ATOM 954 O O . HIS A 1 120 ? 1.946 4.661 -2.401 1.00 85.44 120 HIS A O 1
ATOM 960 N N . SER A 1 121 ? 3.734 3.522 -3.151 1.00 83.50 121 SER A N 1
ATOM 961 C CA . SER A 1 121 ? 4.419 3.440 -1.857 1.00 83.50 121 SER A CA 1
ATOM 962 C C . SER A 1 121 ? 4.557 4.798 -1.168 1.00 83.50 121 SER A C 1
ATOM 964 O O . SER A 1 121 ? 4.412 4.920 0.050 1.00 83.50 121 SER A O 1
ATOM 966 N N . THR A 1 122 ? 4.822 5.845 -1.942 1.00 81.12 122 THR A N 1
ATOM 967 C CA . THR A 1 122 ? 5.005 7.179 -1.377 1.00 81.12 122 THR A CA 1
ATOM 968 C C . THR A 1 122 ? 3.676 7.920 -1.183 1.00 81.12 122 THR A C 1
ATOM 970 O O . THR A 1 122 ? 3.539 8.663 -0.219 1.00 81.12 122 THR A O 1
ATOM 973 N N . THR A 1 123 ? 2.653 7.650 -1.999 1.00 83.19 123 THR A N 1
ATOM 974 C CA . THR A 1 123 ? 1.270 8.099 -1.745 1.00 83.19 123 THR A CA 1
ATOM 975 C C . THR A 1 123 ? 0.786 7.601 -0.398 1.00 83.19 123 THR A C 1
ATOM 977 O O . THR A 1 123 ? 0.227 8.366 0.378 1.00 83.19 123 THR A O 1
ATOM 980 N N . VAL A 1 124 ? 1.040 6.327 -0.084 1.00 77.56 124 VAL A N 1
ATOM 981 C CA . VAL A 1 124 ? 0.688 5.762 1.221 1.00 77.56 124 VAL A CA 1
ATOM 982 C C . VAL A 1 124 ? 1.379 6.532 2.345 1.00 77.56 124 VAL A C 1
ATOM 984 O O . VAL A 1 124 ? 0.733 6.835 3.339 1.00 77.56 124 VAL A O 1
ATOM 987 N N . ARG A 1 125 ? 2.652 6.916 2.189 1.00 73.56 125 ARG A N 1
ATOM 988 C CA . ARG A 1 125 ? 3.355 7.757 3.172 1.00 73.56 125 ARG A CA 1
ATOM 989 C C . ARG A 1 125 ? 2.654 9.105 3.390 1.00 73.56 125 ARG A C 1
ATOM 991 O O . ARG A 1 125 ? 2.483 9.492 4.544 1.00 73.56 125 ARG A O 1
ATOM 998 N N . GLU A 1 126 ? 2.265 9.796 2.319 1.00 74.44 126 GLU A N 1
ATOM 999 C CA . GLU A 1 126 ? 1.627 11.123 2.401 1.00 74.44 126 GLU A CA 1
ATOM 1000 C C . GLU A 1 126 ? 0.162 11.069 2.862 1.00 74.44 126 GLU A C 1
ATOM 1002 O O . GLU A 1 126 ? -0.294 11.971 3.557 1.00 74.44 126 GLU A O 1
ATOM 1007 N N . ALA A 1 127 ? -0.571 10.000 2.539 1.00 68.94 127 ALA A N 1
ATOM 1008 C CA . ALA A 1 127 ? -1.941 9.763 3.007 1.00 68.94 127 ALA A CA 1
ATOM 1009 C C . ALA A 1 127 ? -2.000 9.365 4.487 1.00 68.94 127 ALA A C 1
ATOM 1011 O O . ALA A 1 127 ? -3.016 9.537 5.160 1.00 68.94 127 ALA A O 1
ATOM 1012 N N . ALA A 1 128 ? -0.900 8.810 4.994 1.00 64.19 128 ALA A N 1
ATOM 1013 C CA . ALA A 1 128 ? -0.824 8.191 6.300 1.00 64.19 128 ALA A CA 1
ATOM 1014 C C . ALA A 1 128 ? 0.157 8.864 7.294 1.00 64.19 128 ALA A C 1
ATOM 1016 O O . ALA A 1 128 ? 0.704 8.133 8.115 1.00 64.19 128 ALA A O 1
ATOM 1017 N N . PRO A 1 129 ? 0.411 10.192 7.359 1.00 58.38 129 PRO A N 1
ATOM 1018 C CA . PRO A 1 129 ? 1.450 10.721 8.255 1.00 58.38 129 PRO A CA 1
ATOM 1019 C C . PRO A 1 129 ? 1.079 10.537 9.736 1.00 58.38 129 PRO A C 1
ATOM 1021 O O . PRO A 1 129 ? 1.919 10.199 10.570 1.00 58.38 129 PRO A O 1
ATOM 1024 N N . VAL A 1 130 ? -0.209 10.693 10.064 1.00 55.78 130 VAL A N 1
ATOM 1025 C CA . VAL A 1 130 ? -0.768 10.434 11.405 1.00 55.78 130 VAL A CA 1
ATOM 1026 C C . VAL A 1 130 ? -0.859 8.924 11.693 1.00 55.78 130 VAL A C 1
ATOM 1028 O O . VAL A 1 130 ? -0.749 8.488 12.837 1.00 55.78 130 VAL A O 1
ATOM 1031 N N . LEU A 1 131 ? -0.992 8.114 10.644 1.00 60.16 131 LEU A N 1
ATOM 1032 C CA . LEU A 1 131 ? -1.159 6.663 10.701 1.00 60.16 131 LEU A CA 1
ATOM 1033 C C . LEU A 1 131 ? 0.183 5.907 10.813 1.00 60.16 131 LEU A C 1
ATOM 1035 O O . LEU A 1 131 ? 0.269 4.928 11.544 1.00 60.16 131 LEU A O 1
ATOM 1039 N N . VAL A 1 132 ? 1.259 6.381 10.174 1.00 60.81 132 VAL A N 1
ATOM 1040 C CA . VAL A 1 132 ? 2.626 5.827 10.280 1.00 60.81 132 VAL A CA 1
ATOM 1041 C C . VAL A 1 132 ? 3.181 6.000 11.692 1.00 60.81 132 VAL A C 1
ATOM 1043 O O . VAL A 1 132 ? 3.787 5.077 12.235 1.00 60.81 132 VAL A O 1
ATOM 1046 N N . ASN A 1 133 ? 2.924 7.146 12.326 1.00 61.66 133 ASN A N 1
ATOM 1047 C CA . ASN A 1 133 ? 3.276 7.351 13.732 1.00 61.66 133 ASN A CA 1
ATOM 1048 C C . ASN A 1 133 ? 2.562 6.344 14.645 1.00 61.66 133 ASN A C 1
ATOM 1050 O O . ASN A 1 133 ? 3.141 5.881 15.625 1.00 61.66 133 ASN A O 1
ATOM 1054 N N . GLU A 1 134 ? 1.339 5.947 14.293 1.00 61.16 134 GLU A N 1
ATOM 1055 C CA . GLU A 1 134 ? 0.620 4.883 14.985 1.00 61.16 134 GLU A CA 1
ATOM 1056 C C . GLU A 1 134 ? 1.162 3.483 14.697 1.00 61.16 134 GLU A C 1
ATOM 1058 O O . GLU A 1 134 ? 1.245 2.689 15.628 1.00 61.16 134 GLU A O 1
ATOM 1063 N N . ILE A 1 135 ? 1.591 3.177 13.463 1.00 60.53 135 ILE A N 1
ATOM 1064 C CA . ILE A 1 135 ? 2.302 1.919 13.154 1.00 60.53 135 ILE A CA 1
ATOM 1065 C C . ILE A 1 135 ? 3.478 1.762 14.096 1.00 60.53 135 ILE A C 1
ATOM 1067 O O . ILE A 1 135 ? 3.651 0.707 14.703 1.00 60.53 135 ILE A O 1
ATOM 1071 N N . VAL A 1 136 ? 4.289 2.812 14.210 1.00 62.84 136 VAL A N 1
ATOM 1072 C CA . VAL A 1 136 ? 5.477 2.812 15.058 1.00 62.84 136 VAL A CA 1
ATOM 1073 C C . VAL A 1 136 ? 5.075 2.709 16.529 1.00 62.84 136 VAL A C 1
ATOM 1075 O O . VAL A 1 136 ? 5.641 1.889 17.245 1.00 62.84 136 VAL A O 1
ATOM 1078 N N . ALA A 1 137 ? 4.061 3.456 16.976 1.00 65.75 137 ALA A N 1
ATOM 1079 C CA . ALA A 1 137 ? 3.582 3.394 18.356 1.00 65.75 137 ALA A CA 1
ATOM 1080 C C . ALA A 1 137 ? 3.049 2.001 18.746 1.00 65.75 137 ALA A C 1
ATOM 1082 O O . ALA A 1 137 ? 3.371 1.507 19.8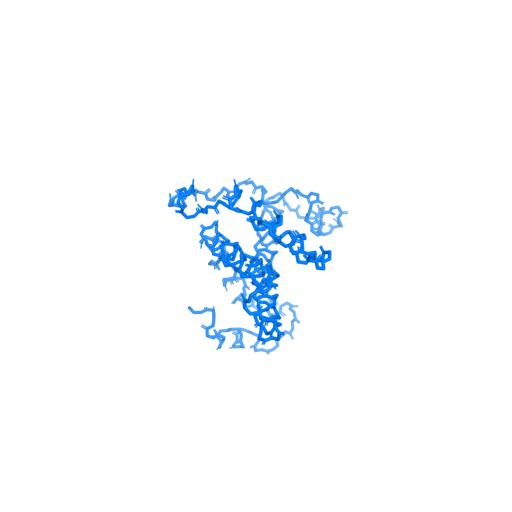23 1.00 65.75 137 ALA A O 1
ATOM 1083 N N . LEU A 1 138 ? 2.292 1.337 17.867 1.00 63.00 138 LEU A N 1
ATOM 1084 C CA . LEU A 1 138 ? 1.772 -0.020 18.080 1.00 63.00 138 LEU A CA 1
ATOM 1085 C C . LEU A 1 138 ? 2.867 -1.078 17.984 1.00 63.00 138 LEU A C 1
ATOM 1087 O O . LEU A 1 138 ? 2.921 -1.987 18.807 1.00 63.00 138 LEU A O 1
ATOM 1091 N N . SER A 1 139 ? 3.768 -0.941 17.009 1.00 63.00 139 SER A N 1
ATOM 1092 C CA . SER A 1 139 ? 4.913 -1.845 16.832 1.00 63.00 139 SER A CA 1
ATOM 1093 C C . SER A 1 139 ? 5.918 -1.740 17.981 1.00 63.00 139 SER A C 1
ATOM 1095 O O . SER A 1 139 ? 6.756 -2.621 18.143 1.00 63.00 139 SER A O 1
ATOM 1097 N N . LEU A 1 140 ? 5.846 -0.670 18.775 1.00 73.88 140 LEU A N 1
ATOM 1098 C CA . LEU A 1 140 ? 6.632 -0.457 19.987 1.00 73.88 140 LEU A CA 1
ATOM 1099 C C . LEU A 1 140 ? 5.780 -0.549 21.261 1.00 73.88 140 LEU A C 1
ATOM 1101 O O . LEU A 1 140 ? 6.264 -0.186 22.332 1.00 73.88 140 LEU A O 1
ATOM 1105 N N . ASN A 1 141 ? 4.536 -1.030 21.179 1.00 77.62 141 ASN A N 1
ATOM 1106 C CA . ASN A 1 141 ? 3.684 -1.154 22.353 1.00 77.62 141 ASN A CA 1
ATOM 1107 C C . ASN A 1 141 ? 4.144 -2.357 23.212 1.00 77.62 141 ASN A C 1
ATOM 1109 O O . ASN A 1 141 ? 4.041 -3.499 22.754 1.00 77.62 141 ASN A O 1
ATOM 1113 N N . PRO A 1 142 ? 4.647 -2.139 24.446 1.00 78.88 142 PRO A N 1
ATOM 1114 C CA . PRO A 1 142 ? 5.081 -3.220 25.332 1.00 78.88 142 PRO A CA 1
ATOM 1115 C C . PRO A 1 142 ? 3.970 -4.230 25.633 1.00 78.88 142 PRO A C 1
ATOM 1117 O O . PRO A 1 142 ? 4.256 -5.426 25.698 1.00 78.88 142 PRO A O 1
ATOM 1120 N N . ASP A 1 143 ? 2.723 -3.771 25.739 1.00 78.38 143 ASP A N 1
ATOM 1121 C CA . ASP A 1 143 ? 1.578 -4.604 26.108 1.00 78.38 143 ASP A CA 1
ATOM 1122 C C . ASP A 1 143 ? 1.304 -5.672 25.041 1.00 78.38 143 ASP A C 1
ATOM 1124 O O . ASP A 1 143 ? 0.941 -6.803 25.361 1.00 78.38 143 ASP A O 1
ATOM 1128 N N . VAL A 1 144 ? 1.565 -5.355 23.766 1.00 74.81 144 VAL A N 1
ATOM 1129 C CA . VAL A 1 144 ? 1.455 -6.313 22.655 1.00 74.81 144 VAL A CA 1
ATOM 1130 C C . VAL A 1 144 ? 2.458 -7.453 22.833 1.00 74.81 144 VAL A C 1
ATOM 1132 O O . VAL A 1 144 ? 2.114 -8.621 22.658 1.00 74.81 144 VAL A O 1
ATOM 1135 N N . PHE A 1 145 ? 3.699 -7.142 23.211 1.00 79.00 145 PHE A N 1
ATOM 1136 C CA . PHE A 1 145 ? 4.730 -8.161 23.418 1.00 79.00 145 PHE A CA 1
ATOM 1137 C C . PHE A 1 145 ? 4.474 -8.998 24.669 1.00 79.00 145 PHE A C 1
ATOM 1139 O O . PHE A 1 145 ? 4.684 -10.211 24.634 1.00 79.00 145 PHE A O 1
ATOM 1146 N N . GLU A 1 146 ? 3.994 -8.374 25.745 1.00 82.00 146 GLU A N 1
ATOM 1147 C CA . GLU A 1 146 ? 3.616 -9.067 26.976 1.00 82.00 146 GLU A CA 1
ATOM 1148 C C . GLU A 1 146 ? 2.452 -10.034 26.729 1.00 82.00 146 GLU A C 1
ATOM 1150 O O . GLU A 1 146 ? 2.543 -11.214 27.071 1.00 82.00 146 GLU A O 1
ATOM 1155 N N . GLN A 1 147 ? 1.400 -9.580 26.044 1.00 77.12 147 GLN A N 1
ATOM 1156 C CA . GLN A 1 147 ? 0.237 -10.405 25.721 1.00 77.12 147 GLN A CA 1
ATOM 1157 C C . GLN A 1 147 ? 0.584 -11.586 24.803 1.00 77.12 147 GLN A C 1
ATOM 1159 O O . GLN A 1 147 ? 0.024 -12.673 24.951 1.00 77.12 147 GLN A O 1
ATOM 1164 N N . LEU A 1 148 ? 1.516 -11.393 23.865 1.00 72.25 148 LEU A N 1
ATOM 1165 C CA . LEU A 1 148 ? 1.988 -12.447 22.963 1.00 72.25 148 LEU A CA 1
ATOM 1166 C C . LEU A 1 148 ? 3.068 -13.349 23.587 1.00 72.25 148 LEU A C 1
ATOM 1168 O O . LEU A 1 148 ? 3.470 -14.328 22.957 1.00 72.25 148 LEU A O 1
ATOM 1172 N N . GLY A 1 149 ? 3.547 -13.045 24.800 1.00 83.50 149 GLY A N 1
ATOM 1173 C CA . GLY A 1 149 ? 4.608 -13.801 25.469 1.00 83.50 149 GLY A CA 1
ATOM 1174 C C . GLY A 1 149 ? 5.965 -13.718 24.759 1.00 83.50 149 GLY A C 1
ATOM 1175 O O . GLY A 1 149 ? 6.734 -14.680 24.777 1.00 83.50 149 GLY A O 1
ATOM 1176 N N . ILE A 1 150 ? 6.252 -12.596 24.091 1.00 76.75 150 ILE A N 1
ATOM 1177 C CA . ILE A 1 150 ? 7.497 -12.381 23.343 1.00 76.75 150 ILE A CA 1
ATOM 1178 C C . ILE A 1 150 ? 8.526 -11.711 24.261 1.00 76.75 150 ILE A C 1
ATOM 1180 O O . ILE A 1 150 ? 8.615 -10.481 24.340 1.00 76.75 150 ILE A O 1
ATOM 1184 N N . ASP A 1 151 ? 9.344 -12.525 24.929 1.00 87.69 151 ASP A N 1
ATOM 1185 C CA . ASP A 1 151 ? 10.425 -12.044 25.793 1.00 87.69 151 ASP A CA 1
ATOM 1186 C C . ASP A 1 151 ? 11.399 -11.131 25.029 1.00 87.69 151 ASP A C 1
ATOM 1188 O O . ASP A 1 151 ? 11.998 -11.509 24.020 1.00 87.69 151 ASP A O 1
ATOM 1192 N N . GLY A 1 152 ? 11.570 -9.899 25.520 1.00 84.88 152 GLY A N 1
ATOM 1193 C CA . GLY A 1 152 ? 12.444 -8.902 24.896 1.00 84.88 152 GLY A CA 1
ATOM 1194 C C . GLY A 1 152 ? 11.910 -8.305 23.587 1.00 84.88 152 GLY A C 1
ATOM 1195 O O . GLY A 1 152 ? 12.658 -7.596 22.913 1.00 84.88 152 GLY A O 1
ATOM 1196 N N . GLY A 1 153 ? 10.639 -8.537 23.235 1.00 82.06 153 GLY A N 1
ATOM 1197 C CA . GLY A 1 153 ? 10.027 -8.055 21.991 1.00 82.06 153 GLY A CA 1
ATOM 1198 C C . GLY A 1 153 ? 10.183 -6.547 21.771 1.00 82.06 153 GLY A C 1
ATOM 1199 O O . GLY A 1 153 ? 10.619 -6.128 20.700 1.00 82.06 153 GLY A O 1
ATOM 1200 N N . LEU A 1 154 ? 9.982 -5.740 22.820 1.00 82.94 154 LEU A N 1
ATOM 1201 C CA . LEU A 1 154 ? 10.196 -4.291 22.760 1.00 82.94 154 LEU A CA 1
ATOM 1202 C C . LEU A 1 154 ? 11.649 -3.917 22.434 1.00 82.94 154 LEU A C 1
ATOM 1204 O O . LEU A 1 154 ? 11.890 -3.020 21.634 1.00 82.94 154 LEU A O 1
ATOM 1208 N N . MET A 1 155 ? 12.628 -4.603 23.032 1.00 83.06 155 MET A N 1
ATOM 1209 C CA . MET A 1 155 ? 14.051 -4.351 22.772 1.00 83.06 155 MET A CA 1
ATOM 1210 C C . MET A 1 155 ? 14.425 -4.693 21.328 1.00 83.06 155 MET A C 1
ATOM 1212 O O . MET A 1 155 ? 15.194 -3.963 20.704 1.00 83.06 155 MET A O 1
ATOM 1216 N N . ILE A 1 156 ? 13.867 -5.781 20.789 1.00 79.88 156 ILE A N 1
ATOM 1217 C CA . ILE A 1 156 ? 14.062 -6.189 19.394 1.00 79.88 156 ILE A CA 1
ATOM 1218 C C . ILE A 1 156 ? 13.433 -5.151 18.461 1.00 79.88 156 ILE A C 1
ATOM 1220 O O . ILE A 1 156 ? 14.117 -4.652 17.566 1.00 79.88 156 ILE A O 1
ATOM 1224 N N . ALA A 1 157 ? 12.181 -4.762 18.704 1.00 76.31 157 ALA A N 1
ATOM 1225 C CA . ALA A 1 157 ? 11.489 -3.762 17.900 1.00 76.31 157 ALA A CA 1
ATOM 1226 C C . ALA A 1 157 ? 12.211 -2.403 17.944 1.00 76.31 157 ALA A C 1
ATOM 1228 O O . ALA A 1 157 ? 12.583 -1.874 16.902 1.00 76.31 157 ALA A O 1
ATOM 1229 N N . ALA A 1 158 ? 12.551 -1.887 19.127 1.00 79.00 158 ALA A N 1
ATOM 1230 C CA . ALA A 1 158 ? 13.264 -0.614 19.287 1.00 79.00 158 ALA A CA 1
ATOM 1231 C C . ALA A 1 158 ? 14.698 -0.614 18.710 1.00 79.00 158 ALA A C 1
ATOM 1233 O O . ALA A 1 158 ? 15.290 0.448 18.476 1.00 79.00 158 ALA A O 1
ATOM 1234 N N . SER A 1 159 ? 15.285 -1.794 18.484 1.00 78.94 159 SER A N 1
ATOM 1235 C CA . SER A 1 159 ? 16.591 -1.930 17.829 1.00 78.94 159 SER A CA 1
ATOM 1236 C C . SER A 1 159 ? 16.522 -1.831 16.302 1.00 78.94 159 SER A C 1
ATOM 1238 O O . SER A 1 159 ? 17.560 -1.627 15.669 1.00 78.94 159 SER A O 1
ATOM 1240 N N . ASN A 1 160 ? 15.325 -1.926 15.710 1.00 70.75 160 ASN A N 1
ATOM 1241 C CA . ASN A 1 160 ? 15.133 -1.791 14.274 1.00 70.75 160 ASN A CA 1
ATOM 1242 C C . ASN A 1 160 ? 15.382 -0.329 13.847 1.00 70.75 160 ASN A C 1
ATOM 1244 O O . ASN A 1 160 ? 14.643 0.568 14.261 1.00 70.75 160 ASN A O 1
ATOM 1248 N N . PRO A 1 161 ? 16.399 -0.057 13.007 1.00 63.47 161 PRO A N 1
ATOM 1249 C CA . PRO A 1 161 ? 16.725 1.302 12.581 1.00 63.47 161 PRO A CA 1
ATOM 1250 C C . PRO A 1 161 ? 15.627 1.944 11.722 1.00 63.47 161 PRO A C 1
ATOM 1252 O O . PRO A 1 161 ? 15.653 3.154 11.538 1.00 63.47 161 PRO A O 1
ATOM 1255 N N . HIS A 1 162 ? 14.677 1.155 11.213 1.00 52.84 162 HIS A N 1
ATOM 1256 C CA . HIS A 1 162 ? 13.553 1.628 10.407 1.00 52.84 162 HIS A CA 1
ATOM 1257 C C . HIS A 1 162 ? 12.359 2.137 11.236 1.00 52.84 162 HIS A C 1
ATOM 1259 O O . HIS A 1 162 ? 11.429 2.682 10.653 1.00 52.84 162 HIS A O 1
ATOM 1265 N N . TYR A 1 163 ? 12.371 1.980 12.567 1.00 52.94 163 TYR A N 1
ATOM 1266 C CA . TYR A 1 163 ? 11.345 2.517 13.479 1.00 52.94 163 TYR A CA 1
ATOM 1267 C C . TYR A 1 163 ? 11.803 3.791 14.227 1.00 52.94 163 TYR A C 1
ATOM 1269 O O . TYR A 1 163 ? 11.235 4.122 15.266 1.00 52.94 163 TYR A O 1
ATOM 1277 N N . ARG A 1 164 ? 12.849 4.478 13.739 1.00 50.25 164 ARG A N 1
ATOM 1278 C CA . ARG A 1 164 ? 13.387 5.734 14.297 1.00 50.25 164 ARG A CA 1
ATOM 1279 C C . ARG A 1 164 ? 13.158 6.921 13.377 1.00 50.25 164 ARG A C 1
ATOM 1281 O O . ARG A 1 164 ? 13.273 6.725 12.148 1.00 50.25 164 ARG A O 1
#

Secondary structure (DSSP, 8-state):
--------HHHHHHHHHHHHHHHH---HHHHS--TT----TTS-SS-GGGSTTTTSHHHHHS-HHHHHHHHHHHHHHHHHHHHHHHHHHHHHHHHHHTTS-TTSHHHHHHHHHHHHHHHHHHHHHHH-HHHHHHHHHHHT-HHHHHHTT-TTHHHHHHH-GGG-

Radius of gyration: 21.54 Å; chains: 1; bounding box: 38×33×73 Å

Sequence (164 aa):
MSATLDLPRTAARSTQLVKASERSTHDPFEEIDWDGLPVDDSAFHLPPELLSLYGTTAWDEMTEPERIAYSRHETVALLGAGIWFENALMQIVLRHLVDIPVTDPMHRYLLVEVADECRHSTTVREAAPVLVNEIVALSLNPDVFEQLGIDGGLMIAASNPHYR

Foldseek 3Di:
DPPPPPDDPVLVVLVVLVVVCVVPVDQCVVPPDLPPPDDDLLDQPDDLVPQPCRPPPVVVPDDPSRSSVSSLLRVLVVLVVLLVVLVVVLVVLVVVLVVDPPPRSVNVSSVSVNVSSVSSNVSSCSNQVVSLLVVLVVQQPVVVCVVVVPVCSNVVSVPPPVSD